Protein AF-A0A3C0WAQ4-F1 (afdb_monomer_lite)

pLDDT: mean 89.02, std 8.1, range [49.72, 96.06]

Radius of gyration: 20.16 Å; chains: 1; bounding box: 44×39×50 Å

Foldseek 3Di:
DVVVVCVVVVPPDVVVVVVVVVVVVVLVPPVVSVVVVVPDDPVVVVVVVCVVVVVVVVVVVVVCVVVVPDCVPVLSVVLVVQLCCQQVVFPWDDDPPDIDTHNRVSVVSSVVSNVPDPDDDDD

Sequence (123 aa):
ENTGVLAVTHLYSPTIVRFGALWMALLAFCPKFNALCGSIPQAVLGGVGILLYGMVTSTGIRTLVDNHVDFSQPRNLCIAAAILILGVGGAAITLGTITLSGMAFAAIAGIILHFVLPGREKI

Structure (mmCIF, N/CA/C/O backbone):
data_AF-A0A3C0WAQ4-F1
#
_entry.id   AF-A0A3C0WAQ4-F1
#
loop_
_atom_site.group_PDB
_atom_site.id
_atom_site.type_symbol
_atom_site.label_atom_id
_atom_site.label_alt_id
_atom_site.label_comp_id
_atom_site.label_asym_id
_atom_site.label_entity_id
_atom_site.label_seq_id
_atom_site.pdbx_PDB_ins_code
_atom_site.Cartn_x
_atom_site.Cartn_y
_atom_site.Cartn_z
_atom_site.occupancy
_atom_site.B_iso_or_equiv
_atom_site.auth_seq_id
_atom_site.auth_comp_id
_atom_site.auth_asym_id
_atom_site.auth_atom_id
_atom_site.pdbx_PDB_model_num
ATOM 1 N N . GLU A 1 1 ? -2.692 3.376 -9.340 1.00 62.94 1 GLU A N 1
ATOM 2 C CA . GLU A 1 1 ? -2.170 4.350 -10.321 1.00 62.94 1 GLU A CA 1
ATOM 3 C C . GLU A 1 1 ? -3.190 4.659 -11.418 1.00 62.94 1 GLU A C 1
ATOM 5 O O . GLU A 1 1 ? -3.657 5.786 -11.495 1.00 62.94 1 GLU A O 1
ATOM 10 N N . ASN A 1 2 ? -3.626 3.656 -12.185 1.00 73.44 2 ASN A N 1
ATOM 11 C CA . ASN A 1 2 ? -4.465 3.832 -13.380 1.00 73.44 2 ASN A CA 1
ATOM 12 C C . ASN A 1 2 ? -5.775 4.597 -13.113 1.00 73.44 2 ASN A C 1
ATOM 14 O O . ASN A 1 2 ? -6.136 5.473 -13.889 1.00 73.44 2 ASN A O 1
ATOM 18 N N . THR A 1 3 ? -6.449 4.350 -11.984 1.00 72.88 3 THR A N 1
ATOM 19 C CA . THR A 1 3 ? -7.682 5.062 -11.592 1.00 72.88 3 THR A CA 1
ATOM 20 C C . THR A 1 3 ? -7.504 6.584 -11.523 1.00 72.88 3 THR A C 1
ATOM 22 O O . THR A 1 3 ? -8.431 7.319 -11.850 1.00 72.88 3 THR A O 1
ATOM 25 N N . GLY A 1 4 ? -6.309 7.068 -11.159 1.00 68.81 4 GLY A N 1
ATOM 26 C CA . GLY A 1 4 ? -5.996 8.499 -11.134 1.00 68.81 4 GLY A CA 1
ATOM 27 C C . GLY A 1 4 ? -5.928 9.114 -12.533 1.00 68.81 4 GLY A C 1
ATOM 28 O O . GLY A 1 4 ? -6.441 10.207 -12.749 1.00 68.81 4 GLY A O 1
ATOM 29 N N . VAL A 1 5 ? -5.388 8.381 -13.513 1.00 79.38 5 VAL A N 1
ATOM 30 C CA . VAL A 1 5 ? -5.371 8.815 -14.921 1.00 79.38 5 VAL A CA 1
ATOM 31 C C . VAL A 1 5 ? -6.791 8.880 -15.481 1.00 79.38 5 VAL A C 1
ATOM 33 O O . VAL A 1 5 ? -7.134 9.841 -16.169 1.00 79.38 5 VAL A O 1
ATOM 36 N N . LEU A 1 6 ? -7.649 7.909 -15.143 1.00 84.12 6 LEU A N 1
ATOM 37 C CA . LEU A 1 6 ? -9.061 7.941 -15.538 1.00 84.12 6 LEU A CA 1
ATOM 38 C C . LEU A 1 6 ? -9.800 9.140 -14.921 1.00 8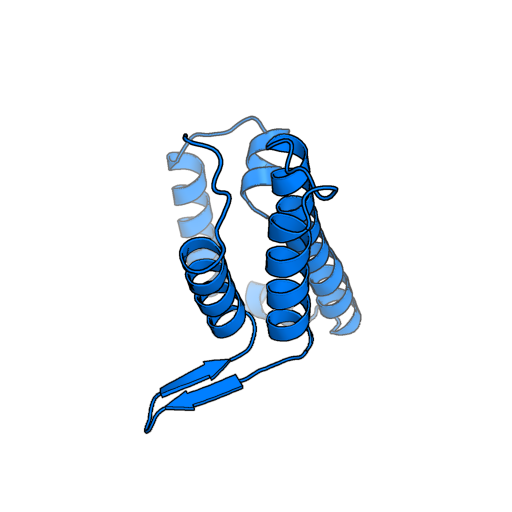4.12 6 LEU A C 1
ATOM 40 O O . LEU A 1 6 ? -10.635 9.743 -15.589 1.00 84.12 6 LEU A O 1
ATOM 44 N N . ALA A 1 7 ? -9.469 9.513 -13.680 1.00 75.12 7 ALA A N 1
ATOM 45 C CA . ALA A 1 7 ? -10.074 10.656 -12.997 1.00 75.12 7 ALA A CA 1
ATOM 46 C C . ALA A 1 7 ? -9.710 12.013 -13.628 1.00 75.12 7 ALA A C 1
ATOM 48 O O . ALA A 1 7 ? -10.537 12.915 -13.602 1.00 75.12 7 ALA A O 1
ATOM 49 N N . VAL A 1 8 ? -8.512 12.156 -14.210 1.00 82.56 8 VAL A N 1
ATOM 50 C CA . VAL A 1 8 ? -8.073 13.402 -14.874 1.00 82.56 8 VAL A CA 1
ATOM 51 C C . VAL A 1 8 ? -8.504 13.454 -16.341 1.00 82.56 8 VAL A C 1
ATOM 53 O O . VAL A 1 8 ? -8.896 14.503 -16.841 1.00 82.56 8 VAL A O 1
ATOM 56 N N . THR A 1 9 ? -8.428 12.327 -17.051 1.00 87.38 9 THR A N 1
ATOM 57 C CA . THR A 1 9 ? -8.750 12.272 -18.488 1.00 87.38 9 THR A CA 1
ATOM 58 C C . THR A 1 9 ? -10.249 12.155 -18.765 1.00 87.38 9 THR A C 1
ATOM 60 O O . THR A 1 9 ? -10.664 12.377 -19.897 1.00 87.38 9 THR A O 1
ATOM 63 N N . HIS A 1 10 ? -11.062 11.797 -17.762 1.00 84.44 10 HIS A N 1
ATOM 64 C CA . HIS A 1 10 ? -12.495 11.493 -17.888 1.00 84.44 10 HIS A CA 1
ATOM 65 C C . HIS A 1 10 ? -12.828 10.416 -18.942 1.00 84.44 10 HIS A C 1
ATOM 67 O O . HIS A 1 10 ? -13.963 10.297 -19.407 1.00 84.44 10 HIS A O 1
ATOM 73 N N . LEU A 1 11 ? -11.847 9.586 -19.308 1.00 85.81 11 LEU A N 1
ATOM 74 C CA . LEU A 1 11 ? -11.989 8.512 -20.285 1.00 85.81 11 LEU A CA 1
ATOM 75 C C . LEU A 1 11 ? -12.162 7.166 -19.573 1.00 85.81 11 LEU A C 1
ATOM 77 O O . LEU A 1 11 ? -11.207 6.422 -19.363 1.00 85.81 11 LEU A O 1
ATOM 81 N N . TYR A 1 12 ? -13.408 6.831 -19.230 1.00 86.44 12 TYR A N 1
ATOM 82 C CA . TYR A 1 12 ? -13.751 5.600 -18.498 1.00 86.44 12 TYR A CA 1
ATOM 83 C C . TYR A 1 12 ? -14.061 4.391 -19.395 1.00 86.44 12 TYR A C 1
ATOM 85 O O . TYR A 1 12 ? -14.511 3.353 -18.912 1.00 86.44 12 TYR A O 1
ATOM 93 N N . SER A 1 13 ? -13.841 4.501 -20.709 1.00 90.19 13 SER A N 1
ATOM 94 C CA . SER A 1 13 ? -14.157 3.416 -21.640 1.00 90.19 13 SER A CA 1
ATOM 95 C C . SER A 1 13 ? -13.178 2.240 -21.479 1.00 90.19 13 SER A C 1
ATOM 97 O O . SER A 1 13 ? -11.974 2.413 -21.703 1.00 90.19 13 SER A O 1
ATOM 99 N N . PRO A 1 14 ? -13.661 1.014 -21.181 1.00 89.06 14 PRO A N 1
ATOM 100 C CA . PRO A 1 14 ? -12.802 -0.166 -21.050 1.00 89.06 14 PRO A CA 1
ATOM 101 C C . PRO A 1 14 ? -12.103 -0.524 -22.367 1.00 89.06 14 PRO A C 1
ATOM 103 O O . PRO A 1 14 ? -11.048 -1.157 -22.364 1.00 89.06 14 PRO A O 1
ATOM 106 N N . THR A 1 15 ? -12.653 -0.092 -23.501 1.00 92.44 15 THR A N 1
ATOM 107 C CA . THR A 1 15 ? -12.052 -0.275 -24.824 1.00 92.44 15 THR A CA 1
ATOM 108 C C . THR A 1 15 ? -10.702 0.439 -24.935 1.00 92.44 15 THR A C 1
ATOM 110 O O . THR A 1 15 ? -9.765 -0.117 -25.500 1.00 92.44 15 THR A O 1
ATOM 113 N N . ILE A 1 16 ? -10.561 1.625 -24.334 1.00 89.38 16 ILE A N 1
ATOM 114 C CA . ILE A 1 16 ? -9.311 2.404 -24.348 1.00 89.38 16 ILE A CA 1
ATOM 115 C C . ILE A 1 16 ? -8.217 1.656 -23.580 1.00 89.38 16 ILE A C 1
ATOM 117 O O . ILE A 1 16 ? -7.094 1.523 -24.063 1.00 89.38 16 ILE A O 1
ATOM 121 N N . VAL A 1 17 ? -8.568 1.083 -22.426 1.00 89.81 17 VAL A N 1
ATOM 122 C CA . VAL A 1 17 ? -7.647 0.278 -21.612 1.00 89.81 17 VAL A CA 1
ATOM 123 C C . VAL A 1 17 ? -7.185 -0.969 -22.373 1.00 89.81 17 VAL A C 1
ATOM 125 O O . VAL A 1 17 ? -6.003 -1.304 -22.342 1.00 89.81 17 VAL A O 1
ATOM 128 N N . ARG A 1 18 ? -8.085 -1.630 -23.115 1.00 92.50 18 ARG A N 1
ATOM 129 C CA . ARG A 1 18 ? -7.743 -2.796 -23.951 1.00 92.50 18 ARG A CA 1
ATOM 130 C C . ARG A 1 18 ? -6.771 -2.439 -25.074 1.00 92.50 18 ARG A C 1
ATOM 132 O O . ARG A 1 18 ? -5.802 -3.165 -25.278 1.00 92.50 18 ARG A O 1
ATOM 139 N N . PHE A 1 19 ? -6.996 -1.325 -25.771 1.00 93.81 19 PHE A N 1
ATOM 140 C CA . PHE A 1 19 ? -6.061 -0.852 -26.794 1.00 93.81 19 PHE A CA 1
ATOM 141 C C . PHE A 1 19 ? -4.703 -0.476 -26.196 1.00 93.81 19 PHE A C 1
ATOM 143 O O . PHE A 1 19 ? -3.680 -0.823 -26.779 1.00 93.81 19 PHE A O 1
ATOM 150 N N . GLY A 1 20 ? -4.678 0.156 -25.019 1.00 91.62 20 GLY A N 1
ATOM 151 C CA . GLY A 1 20 ? -3.439 0.432 -24.289 1.00 91.62 20 GLY A CA 1
ATOM 152 C C . GLY A 1 20 ? -2.666 -0.843 -23.942 1.00 91.62 20 GLY A C 1
ATOM 153 O O . GLY A 1 20 ? -1.473 -0.933 -24.219 1.00 91.62 20 GLY A O 1
ATOM 154 N N . ALA A 1 21 ? -3.349 -1.865 -23.418 1.00 92.06 21 ALA A N 1
ATOM 155 C CA . ALA A 1 21 ? -2.741 -3.161 -23.116 1.00 92.06 21 ALA A CA 1
ATOM 156 C C . ALA A 1 21 ? -2.181 -3.852 -24.371 1.00 92.06 21 ALA A C 1
ATOM 158 O O . ALA A 1 21 ? -1.067 -4.372 -24.337 1.00 92.06 21 ALA A O 1
ATOM 159 N N . LEU A 1 22 ? -2.914 -3.817 -25.490 1.00 95.81 22 LEU A N 1
ATOM 160 C CA . LEU A 1 22 ? -2.445 -4.359 -26.767 1.00 95.81 22 LEU A CA 1
ATOM 161 C C . LEU A 1 22 ? -1.198 -3.615 -27.273 1.00 95.81 22 LEU A C 1
ATOM 163 O O . LEU A 1 22 ? -0.229 -4.249 -27.682 1.00 95.81 22 LEU A O 1
ATOM 167 N N . TRP A 1 23 ? -1.182 -2.284 -27.182 1.00 94.50 23 TRP A N 1
ATOM 168 C CA . TRP A 1 23 ? -0.011 -1.473 -27.522 1.00 94.50 23 TRP A CA 1
ATOM 169 C C . TRP A 1 23 ? 1.203 -1.788 -26.645 1.00 94.50 23 TRP A C 1
ATOM 171 O O . TRP A 1 23 ? 2.302 -1.955 -27.172 1.00 94.50 23 TRP A O 1
ATOM 181 N N . MET A 1 24 ? 1.019 -1.919 -25.328 1.00 92.75 24 MET A N 1
ATOM 182 C CA . MET A 1 24 ? 2.104 -2.307 -24.421 1.00 92.75 24 MET A CA 1
ATOM 183 C C . MET A 1 24 ? 2.632 -3.707 -24.740 1.00 92.75 24 MET A C 1
ATOM 185 O O . MET A 1 24 ? 3.845 -3.904 -24.751 1.00 92.75 24 MET A O 1
ATOM 189 N N . ALA A 1 25 ? 1.748 -4.659 -25.055 1.00 94.38 25 ALA A N 1
ATOM 190 C CA . ALA A 1 25 ? 2.146 -6.004 -25.452 1.00 94.38 25 ALA A CA 1
ATOM 191 C C . ALA A 1 25 ? 3.006 -5.986 -26.725 1.00 94.38 25 ALA A C 1
ATOM 193 O O . ALA A 1 25 ? 4.045 -6.633 -26.761 1.00 94.38 25 ALA A O 1
ATOM 194 N N . LEU A 1 26 ? 2.631 -5.199 -27.740 1.00 95.06 26 LEU A N 1
ATOM 195 C CA . LEU A 1 26 ? 3.424 -5.050 -28.965 1.00 95.06 26 LEU A CA 1
ATOM 196 C C . LEU A 1 26 ? 4.787 -4.388 -28.703 1.00 95.06 26 LEU A C 1
ATOM 198 O O . LEU A 1 26 ? 5.807 -4.857 -29.208 1.00 95.06 26 LEU A O 1
ATOM 202 N N . LEU A 1 27 ? 4.824 -3.325 -27.893 1.00 93.25 27 LEU A N 1
ATOM 203 C CA . LEU A 1 27 ? 6.064 -2.623 -27.540 1.00 93.25 27 LEU A CA 1
ATOM 204 C C . LEU A 1 27 ? 7.022 -3.487 -26.712 1.00 93.25 27 LEU A C 1
ATOM 206 O O . LEU A 1 27 ? 8.235 -3.344 -26.864 1.00 93.25 27 LEU A O 1
ATOM 210 N N . ALA A 1 28 ? 6.508 -4.413 -25.898 1.00 92.19 28 ALA A N 1
ATOM 211 C CA . ALA A 1 28 ? 7.326 -5.339 -25.117 1.00 92.19 28 ALA A CA 1
ATOM 212 C C . ALA A 1 28 ? 8.205 -6.252 -25.994 1.00 92.19 28 ALA A C 1
ATOM 214 O O . ALA A 1 28 ? 9.293 -6.639 -25.571 1.00 92.19 28 ALA A O 1
ATOM 215 N N . PHE A 1 29 ? 7.786 -6.551 -27.231 1.00 93.81 29 PHE A N 1
ATOM 216 C CA . PHE A 1 29 ? 8.585 -7.328 -28.188 1.00 93.81 29 PHE A CA 1
ATOM 217 C C . PHE A 1 29 ? 9.603 -6.485 -28.969 1.00 93.81 29 PHE A C 1
ATOM 219 O O . PHE A 1 29 ? 10.424 -7.046 -29.692 1.00 93.81 29 PHE A O 1
ATOM 226 N N . CYS A 1 30 ? 9.576 -5.152 -28.852 1.00 95.56 30 CYS A N 1
ATOM 227 C CA . CYS A 1 30 ? 10.489 -4.267 -29.570 1.00 95.56 30 CYS A CA 1
ATOM 228 C C . CYS A 1 30 ? 11.830 -4.124 -28.819 1.00 95.56 30 CYS A C 1
ATOM 230 O O . CYS A 1 30 ? 11.884 -3.466 -27.774 1.00 95.56 30 CYS A O 1
ATOM 232 N N . PRO A 1 31 ? 12.959 -4.633 -29.358 1.00 91.50 31 PRO A N 1
ATOM 233 C CA . PRO A 1 31 ? 14.240 -4.613 -28.646 1.00 91.50 31 PRO A CA 1
ATOM 234 C C . PRO A 1 31 ? 14.782 -3.197 -28.418 1.00 91.50 31 PRO A C 1
ATOM 236 O O . PRO A 1 31 ? 15.402 -2.926 -27.392 1.00 91.50 31 PRO A O 1
ATOM 239 N N . LYS A 1 32 ? 14.519 -2.271 -29.352 1.00 93.12 32 LYS A N 1
ATOM 240 C CA . LYS A 1 32 ? 14.925 -0.860 -29.230 1.00 93.12 32 LYS A CA 1
ATOM 241 C C . LYS A 1 32 ? 14.215 -0.165 -28.070 1.00 93.12 32 LYS A C 1
ATOM 243 O O . LYS A 1 32 ? 14.836 0.614 -27.356 1.00 93.12 32 LYS A O 1
ATOM 248 N N . PHE A 1 33 ? 12.930 -0.462 -27.878 1.00 92.50 33 PHE A N 1
ATOM 249 C CA . PHE A 1 33 ? 12.157 0.079 -26.765 1.00 92.50 33 PHE A CA 1
ATOM 250 C C . PHE A 1 33 ? 12.660 -0.478 -25.429 1.00 92.50 33 PHE A C 1
ATOM 252 O O . PHE A 1 33 ? 12.896 0.285 -24.499 1.00 92.50 33 PHE A O 1
ATOM 259 N N . ASN A 1 34 ? 12.941 -1.783 -25.364 1.00 90.56 34 ASN A N 1
ATOM 260 C CA . ASN A 1 34 ? 13.505 -2.393 -24.161 1.00 90.56 34 ASN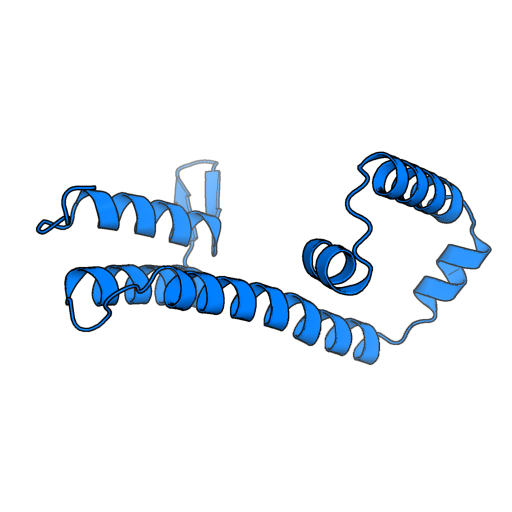 A CA 1
ATOM 261 C C . ASN A 1 34 ? 14.884 -1.803 -23.796 1.00 90.56 34 ASN A C 1
ATOM 263 O O . ASN A 1 34 ? 15.149 -1.517 -22.632 1.00 90.56 34 ASN A O 1
ATOM 267 N N . ALA A 1 35 ? 15.742 -1.543 -24.791 1.00 93.31 35 ALA A N 1
ATOM 268 C CA . ALA A 1 35 ? 17.032 -0.881 -24.577 1.00 93.31 35 ALA A CA 1
ATOM 269 C C . ALA A 1 35 ? 16.876 0.552 -24.037 1.00 93.31 35 ALA A C 1
ATOM 271 O O . ALA A 1 35 ? 17.630 0.964 -23.157 1.00 93.31 35 ALA A O 1
ATOM 272 N N . LEU A 1 36 ? 15.872 1.295 -24.516 1.00 93.62 36 LEU A N 1
ATOM 273 C CA . LEU A 1 36 ? 15.537 2.617 -23.987 1.00 93.62 36 LEU A CA 1
ATOM 274 C C . LEU A 1 36 ? 15.091 2.527 -22.519 1.00 93.62 36 LEU A C 1
ATOM 276 O O . LEU A 1 36 ? 15.607 3.258 -21.680 1.00 93.62 36 LEU A O 1
ATOM 280 N N . CYS A 1 37 ? 14.188 1.604 -22.181 1.00 90.00 37 CYS A N 1
ATOM 281 C CA . CYS A 1 37 ? 13.765 1.382 -20.796 1.00 90.00 37 CYS A CA 1
ATOM 282 C C . CYS A 1 37 ? 14.938 0.964 -19.894 1.00 90.00 37 CYS A C 1
ATOM 284 O O . CYS A 1 37 ? 15.052 1.449 -18.771 1.00 90.00 37 CYS A O 1
ATOM 286 N N . GLY A 1 38 ? 15.845 0.125 -20.397 1.00 91.62 38 GLY A N 1
ATOM 287 C CA . GLY A 1 38 ? 17.064 -0.279 -19.692 1.00 91.62 38 GLY A CA 1
ATOM 288 C C . GLY A 1 38 ? 18.086 0.847 -19.508 1.00 91.62 38 GLY A C 1
ATOM 289 O O . GLY A 1 38 ? 18.925 0.762 -18.617 1.00 91.62 38 GLY A O 1
ATOM 290 N N . S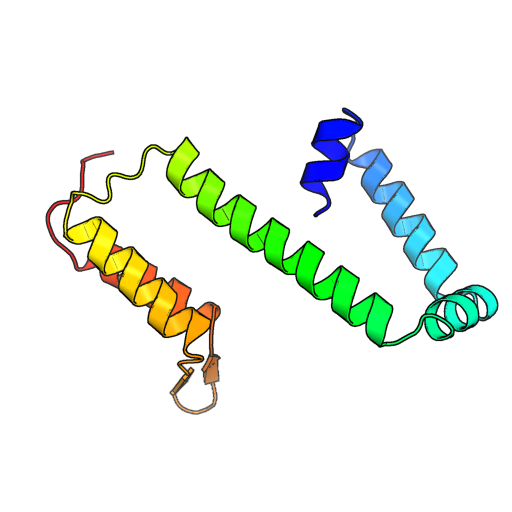ER A 1 39 ? 18.009 1.916 -20.308 1.00 95.00 39 SER A N 1
ATOM 291 C CA . SER A 1 39 ? 18.872 3.095 -20.160 1.00 95.00 39 SER A CA 1
ATOM 292 C C . SER A 1 39 ? 18.468 4.011 -18.996 1.00 95.00 39 SER A C 1
ATOM 294 O O . SER A 1 39 ? 19.219 4.920 -18.641 1.00 95.00 39 SER A O 1
ATOM 296 N N . ILE A 1 40 ? 17.299 3.780 -18.381 1.00 94.94 40 ILE A N 1
ATOM 297 C CA . ILE A 1 40 ? 16.797 4.595 -17.271 1.00 94.94 40 ILE A CA 1
ATOM 298 C C . ILE A 1 40 ? 17.653 4.340 -16.014 1.00 94.94 40 ILE A C 1
ATOM 300 O O . ILE A 1 40 ? 17.766 3.195 -15.566 1.00 94.94 40 ILE A O 1
ATOM 304 N N . PRO A 1 41 ? 18.225 5.387 -15.386 1.00 95.81 41 PRO A N 1
ATOM 305 C CA . PRO A 1 41 ? 19.021 5.230 -14.174 1.00 95.81 41 PRO A CA 1
ATOM 306 C C . PRO A 1 41 ? 18.214 4.638 -13.013 1.00 95.81 41 PRO A C 1
ATOM 308 O O . PRO A 1 41 ? 17.080 5.047 -12.753 1.00 95.81 41 PRO A O 1
ATOM 311 N N . GLN A 1 42 ? 18.841 3.754 -12.232 1.00 93.94 42 GLN A N 1
ATOM 312 C CA . GLN A 1 42 ? 18.203 3.122 -11.067 1.00 93.94 42 GLN A CA 1
ATOM 313 C C . GLN A 1 42 ? 17.710 4.139 -10.027 1.00 93.94 42 GLN A C 1
ATOM 315 O O . GLN A 1 42 ? 16.665 3.936 -9.417 1.00 93.94 42 GLN A O 1
ATOM 320 N N . ALA A 1 43 ? 18.407 5.271 -9.874 1.00 94.88 43 ALA A N 1
ATOM 321 C CA . ALA A 1 43 ? 17.977 6.353 -8.988 1.00 94.88 43 ALA A CA 1
ATOM 322 C C . ALA A 1 43 ? 16.610 6.944 -9.391 1.00 94.88 43 ALA A C 1
ATOM 324 O O . ALA A 1 43 ? 15.795 7.260 -8.526 1.00 94.88 43 ALA A O 1
ATOM 325 N N . VAL A 1 44 ? 16.328 7.044 -10.696 1.00 96.06 44 VAL A N 1
ATOM 326 C CA . VAL A 1 44 ? 15.043 7.546 -11.211 1.00 96.06 44 VAL A CA 1
ATOM 327 C C . VAL A 1 44 ? 13.945 6.509 -10.997 1.00 96.06 44 VAL A C 1
ATOM 329 O O . VAL A 1 44 ? 12.872 6.857 -10.511 1.00 96.06 44 VAL A O 1
ATOM 332 N N . LEU A 1 45 ? 14.222 5.233 -11.289 1.00 93.62 45 LEU A N 1
ATOM 333 C CA . LEU A 1 45 ? 13.273 4.139 -11.046 1.00 93.62 45 LEU A CA 1
ATOM 334 C C . LEU A 1 45 ? 12.907 4.029 -9.560 1.00 93.62 45 LEU A C 1
ATOM 336 O O . LEU A 1 45 ? 11.733 3.871 -9.231 1.00 93.62 45 LEU A O 1
ATOM 340 N N . GLY A 1 46 ? 13.886 4.189 -8.665 1.00 94.06 46 GLY A N 1
ATOM 341 C CA . GLY A 1 46 ? 13.654 4.253 -7.224 1.00 94.06 46 GLY A CA 1
ATOM 342 C C . GLY A 1 46 ? 12.777 5.442 -6.823 1.00 94.06 46 GLY A C 1
ATOM 343 O O . GLY A 1 46 ? 11.805 5.263 -6.092 1.00 94.06 46 GLY A O 1
ATOM 344 N N . GLY A 1 47 ? 13.064 6.639 -7.348 1.00 94.94 47 GLY A N 1
ATOM 345 C CA . GLY A 1 47 ? 12.267 7.842 -7.086 1.00 94.94 47 GLY A CA 1
ATOM 346 C C . GLY A 1 47 ? 10.812 7.712 -7.546 1.00 94.94 47 GLY A C 1
ATOM 347 O O . GLY A 1 47 ? 9.891 7.988 -6.777 1.00 94.94 47 GLY A O 1
ATOM 348 N N . VAL A 1 48 ? 10.591 7.222 -8.771 1.00 93.81 48 VAL A N 1
ATOM 349 C CA . VAL A 1 48 ? 9.242 6.944 -9.293 1.00 93.81 48 VAL A CA 1
ATOM 350 C C . VAL A 1 48 ? 8.550 5.868 -8.454 1.00 93.81 48 VAL A C 1
ATOM 352 O O . VAL A 1 48 ? 7.384 6.033 -8.104 1.00 93.81 48 VAL A O 1
ATOM 355 N N . GLY A 1 49 ? 9.264 4.812 -8.054 1.00 93.38 49 GLY A N 1
ATOM 356 C CA . GLY A 1 49 ? 8.733 3.769 -7.178 1.00 93.38 49 GLY A CA 1
ATOM 357 C C . GLY A 1 49 ? 8.215 4.319 -5.847 1.00 93.38 49 GLY A C 1
ATOM 358 O O . GLY A 1 49 ? 7.081 4.035 -5.468 1.00 93.38 49 GLY A O 1
ATOM 359 N N . ILE A 1 50 ? 9.000 5.162 -5.168 1.00 94.56 50 ILE A N 1
ATOM 360 C CA . ILE A 1 50 ? 8.594 5.801 -3.905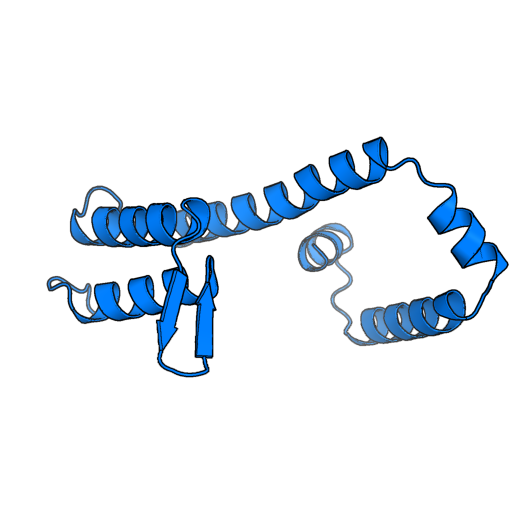 1.00 94.56 50 ILE A CA 1
ATOM 361 C C . ILE A 1 50 ? 7.318 6.629 -4.098 1.00 94.56 50 ILE A C 1
ATOM 363 O O . ILE A 1 50 ? 6.393 6.522 -3.292 1.00 94.56 50 ILE A O 1
ATOM 367 N N . LEU A 1 51 ? 7.234 7.417 -5.174 1.00 93.31 51 LEU A N 1
ATOM 368 C CA . LEU A 1 51 ? 6.051 8.231 -5.467 1.00 93.31 51 LEU A CA 1
ATOM 369 C C . LEU A 1 51 ? 4.811 7.371 -5.738 1.00 93.31 51 LEU A C 1
ATOM 371 O O . LEU A 1 51 ? 3.747 7.639 -5.181 1.00 93.31 51 LEU A O 1
ATOM 375 N N . LEU A 1 52 ? 4.938 6.324 -6.556 1.00 91.50 52 LEU A N 1
ATOM 376 C CA . LEU A 1 52 ? 3.819 5.450 -6.910 1.00 91.50 52 LEU A CA 1
ATOM 377 C C . LEU A 1 52 ? 3.301 4.665 -5.698 1.00 91.50 52 LEU A C 1
ATOM 379 O O . LEU A 1 52 ? 2.097 4.678 -5.432 1.00 91.50 52 LEU A O 1
ATOM 383 N N . TYR A 1 53 ? 4.188 4.039 -4.918 1.00 89.69 53 TYR A N 1
ATOM 384 C CA . TYR A 1 53 ? 3.796 3.334 -3.691 1.00 89.69 53 TYR A CA 1
ATOM 385 C C . TYR A 1 53 ? 3.272 4.293 -2.610 1.00 89.69 53 TYR A C 1
AT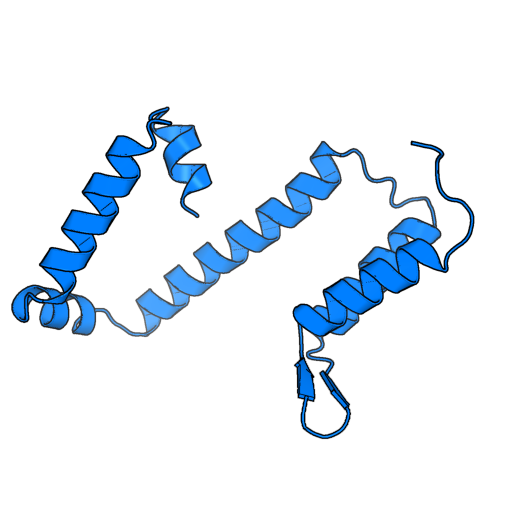OM 387 O O . TYR A 1 53 ? 2.319 3.962 -1.894 1.00 89.69 53 TYR A O 1
ATOM 395 N N . GLY A 1 54 ? 3.829 5.506 -2.533 1.00 92.06 54 GLY A N 1
ATOM 396 C CA . GLY A 1 54 ? 3.338 6.580 -1.673 1.00 92.06 54 GLY A CA 1
ATOM 397 C C . GLY A 1 54 ? 1.901 6.967 -2.015 1.00 92.06 54 GLY A C 1
ATOM 398 O O . GLY A 1 54 ? 1.040 6.951 -1.139 1.00 92.06 54 GLY A O 1
ATOM 399 N N . MET A 1 55 ? 1.598 7.204 -3.295 1.00 90.50 55 MET A N 1
ATOM 400 C CA . MET A 1 55 ? 0.238 7.533 -3.741 1.00 90.50 55 MET A CA 1
ATOM 401 C C . MET A 1 55 ? -0.774 6.412 -3.473 1.00 90.50 55 MET A C 1
ATOM 403 O O . MET A 1 55 ? -1.920 6.696 -3.114 1.00 90.50 55 MET A O 1
ATOM 407 N N . VAL A 1 56 ? -0.377 5.142 -3.613 1.00 89.50 56 VAL A N 1
ATOM 408 C CA . VAL A 1 56 ? -1.239 4.000 -3.255 1.00 89.50 56 VAL A CA 1
ATOM 409 C C . VAL A 1 56 ? -1.568 4.028 -1.761 1.00 89.50 56 VAL A C 1
ATOM 411 O O . VAL A 1 56 ? -2.741 3.960 -1.394 1.00 89.50 56 VAL A O 1
ATOM 414 N N . THR A 1 57 ? -0.559 4.218 -0.908 1.00 91.31 57 THR A N 1
ATOM 415 C CA . THR A 1 57 ? -0.743 4.344 0.547 1.00 91.31 57 THR A CA 1
ATOM 416 C C . THR A 1 57 ? -1.645 5.530 0.901 1.00 91.31 57 THR A C 1
ATOM 418 O O . THR A 1 57 ? -2.605 5.376 1.657 1.00 91.31 57 THR A O 1
ATOM 421 N N . SER A 1 58 ? -1.408 6.701 0.302 1.00 92.81 58 SER A N 1
ATOM 422 C CA . SER A 1 58 ? -2.235 7.896 0.505 1.00 92.81 58 SER A CA 1
ATOM 423 C C . SER A 1 58 ? -3.686 7.688 0.072 1.00 92.81 58 SER A C 1
ATOM 425 O O . SER A 1 58 ? -4.591 8.193 0.728 1.00 92.81 58 SER A O 1
ATOM 427 N N . THR A 1 59 ? -3.933 6.915 -0.989 1.00 90.56 59 THR A N 1
ATOM 428 C CA . THR A 1 59 ? -5.297 6.560 -1.422 1.00 90.56 59 THR A CA 1
ATOM 429 C C . THR A 1 59 ? -5.996 5.663 -0.394 1.00 90.56 59 THR A C 1
ATOM 431 O O . THR A 1 59 ? -7.187 5.837 -0.134 1.00 90.56 59 THR A O 1
ATOM 434 N N . GLY A 1 60 ? -5.260 4.748 0.246 1.00 90.94 60 GLY A N 1
ATOM 435 C CA . GLY A 1 60 ? -5.770 3.957 1.369 1.00 90.94 60 GLY A CA 1
ATOM 436 C C . GLY A 1 60 ? -6.173 4.832 2.559 1.00 90.94 60 GLY A C 1
ATOM 437 O O . GLY A 1 60 ? -7.286 4.705 3.063 1.00 90.94 60 GLY A O 1
ATOM 438 N N . ILE A 1 61 ? -5.317 5.784 2.951 1.00 94.00 61 ILE A N 1
ATOM 439 C CA . ILE A 1 61 ? -5.627 6.754 4.018 1.00 94.00 61 ILE A CA 1
ATOM 440 C C . ILE A 1 61 ? -6.847 7.598 3.646 1.00 94.00 61 ILE A C 1
ATOM 442 O O . ILE A 1 61 ? -7.766 7.738 4.448 1.00 94.00 61 ILE A O 1
ATOM 446 N N . ARG A 1 62 ? -6.893 8.114 2.413 1.00 92.56 62 ARG A N 1
ATOM 447 C CA . ARG A 1 62 ? -8.041 8.867 1.904 1.00 92.56 62 ARG A CA 1
ATOM 448 C C . ARG A 1 62 ? -9.332 8.061 2.010 1.00 92.56 62 ARG A C 1
ATOM 450 O O . ARG A 1 62 ? -10.338 8.610 2.422 1.00 92.56 62 ARG A O 1
ATOM 457 N N . THR A 1 63 ? -9.295 6.764 1.713 1.00 93.12 63 THR A N 1
ATOM 458 C CA . THR A 1 63 ? -10.472 5.894 1.837 1.00 93.12 63 THR A CA 1
ATOM 459 C C . THR A 1 63 ? -10.985 5.840 3.279 1.00 93.12 63 THR A C 1
ATOM 461 O O . THR A 1 63 ? -12.191 5.862 3.491 1.00 93.12 63 THR A O 1
ATOM 464 N N . LEU A 1 64 ? -10.104 5.815 4.284 1.00 93.81 64 LEU A N 1
ATOM 465 C CA . LEU A 1 64 ? -10.512 5.846 5.697 1.00 93.81 64 LEU A CA 1
ATOM 466 C C . LEU A 1 64 ? -11.185 7.175 6.069 1.00 93.81 64 LEU A C 1
ATOM 468 O O . LEU A 1 64 ? -12.162 7.184 6.816 1.00 93.81 64 LEU A O 1
ATOM 472 N N . VAL A 1 65 ? -10.680 8.285 5.526 1.00 94.56 65 VAL A N 1
ATOM 473 C CA . VAL A 1 65 ? -11.243 9.626 5.738 1.00 94.56 65 VAL A CA 1
ATOM 474 C C . VAL A 1 65 ? -12.587 9.784 5.025 1.00 94.56 65 VAL A C 1
ATOM 476 O O . VAL A 1 65 ? -13.549 10.221 5.648 1.00 94.56 65 VAL A O 1
ATOM 479 N N . ASP A 1 66 ? -12.673 9.377 3.756 1.00 93.50 66 ASP A N 1
ATOM 480 C CA . ASP A 1 66 ? -13.887 9.458 2.932 1.00 93.50 66 ASP A CA 1
ATOM 481 C C . ASP A 1 66 ? -15.019 8.575 3.500 1.00 93.50 66 ASP A C 1
ATOM 483 O O . ASP A 1 66 ? -16.192 8.893 3.336 1.00 93.50 66 ASP A O 1
ATOM 487 N N . ASN A 1 67 ? -14.680 7.489 4.210 1.00 93.94 67 ASN A N 1
ATOM 488 C CA . ASN A 1 67 ? -15.642 6.644 4.932 1.00 93.94 67 ASN A CA 1
ATOM 489 C C . ASN A 1 67 ? -15.890 7.090 6.387 1.00 93.94 67 ASN A C 1
ATOM 491 O O . ASN A 1 67 ? -16.530 6.358 7.136 1.00 93.94 67 ASN A O 1
ATOM 495 N N . HIS A 1 68 ? -15.384 8.255 6.803 1.00 93.06 68 HIS A N 1
ATOM 496 C CA . HIS A 1 68 ? -15.571 8.812 8.148 1.00 93.06 68 HIS A CA 1
ATOM 497 C C . HIS A 1 68 ? -15.225 7.839 9.291 1.00 93.06 68 HIS A C 1
ATOM 499 O O . HIS A 1 68 ? -15.934 7.765 10.293 1.00 93.06 68 HIS A O 1
ATOM 505 N N . VAL A 1 69 ? -14.125 7.085 9.161 1.00 92.00 69 VAL A N 1
ATOM 506 C CA . VAL A 1 69 ? -13.699 6.141 10.205 1.00 92.00 69 VAL A CA 1
ATOM 507 C C . VAL A 1 69 ? -13.351 6.892 11.493 1.00 92.00 69 VAL A C 1
ATOM 509 O O . VAL A 1 69 ? -12.392 7.663 11.540 1.00 92.00 69 VAL A O 1
ATOM 512 N N . ASP A 1 70 ? -14.109 6.626 12.557 1.00 92.88 70 ASP A N 1
ATOM 513 C CA . ASP A 1 70 ? -13.888 7.221 13.873 1.00 92.88 70 ASP A CA 1
ATOM 514 C C . ASP A 1 70 ? -12.732 6.522 14.612 1.00 92.88 70 ASP A C 1
ATOM 516 O O . ASP A 1 70 ? -12.856 5.381 15.072 1.00 92.88 70 ASP A O 1
ATOM 520 N N . PHE A 1 71 ? -11.599 7.220 14.730 1.00 92.25 71 PHE A N 1
ATOM 521 C CA . PHE A 1 71 ? -10.412 6.775 15.469 1.00 92.25 71 PHE A CA 1
ATOM 522 C C . PHE A 1 71 ? -10.443 7.115 16.966 1.00 92.25 71 PHE A C 1
ATOM 524 O O . PHE A 1 71 ? -9.562 6.666 17.700 1.00 92.25 71 PHE A O 1
ATOM 531 N N . SER A 1 72 ? -11.439 7.867 17.448 1.00 91.94 72 SER A N 1
ATOM 532 C CA . SER A 1 72 ? -11.686 8.026 18.885 1.00 91.94 72 SER A CA 1
ATOM 533 C C . SER A 1 72 ? -12.240 6.741 19.502 1.00 91.94 72 SER A C 1
ATOM 535 O O . SER A 1 72 ? -12.058 6.502 20.697 1.00 91.94 72 SER A O 1
ATOM 537 N N . GLN A 1 73 ? -12.850 5.868 18.694 1.00 91.19 73 GLN A N 1
ATOM 538 C CA . GLN A 1 73 ? -13.232 4.532 19.136 1.00 91.19 73 GLN A CA 1
ATOM 539 C C . GLN A 1 73 ? -11.983 3.645 19.302 1.00 91.19 73 GLN A C 1
ATOM 541 O O . GLN A 1 73 ? -11.295 3.351 18.315 1.00 91.19 73 GLN A O 1
ATOM 546 N N . PRO A 1 74 ? -11.709 3.117 20.514 1.00 90.69 74 PRO A N 1
ATOM 547 C CA . PRO A 1 74 ? -10.510 2.315 20.777 1.00 90.69 74 PRO A CA 1
ATOM 548 C C . PRO A 1 74 ? -10.457 1.046 19.917 1.00 90.69 74 PRO A C 1
ATOM 550 O O . PRO A 1 74 ? -9.376 0.565 19.583 1.00 90.69 74 PRO A O 1
ATOM 553 N N . ARG A 1 75 ? -11.622 0.532 19.501 1.00 91.25 75 ARG A N 1
ATOM 554 C CA . ARG A 1 75 ? -11.750 -0.599 18.577 1.00 91.25 75 ARG A CA 1
ATOM 555 C C . ARG A 1 75 ? -11.084 -0.318 17.228 1.00 91.25 75 ARG A C 1
ATOM 557 O O . ARG A 1 75 ? -10.237 -1.096 16.797 1.00 91.25 75 ARG A O 1
ATOM 564 N N . ASN A 1 76 ? -11.464 0.773 16.566 1.00 92.94 76 ASN A N 1
ATOM 565 C CA . ASN A 1 76 ? -10.967 1.107 15.229 1.00 92.94 76 ASN A CA 1
ATOM 566 C C . ASN A 1 76 ? -9.480 1.471 15.278 1.00 92.94 76 ASN A C 1
ATOM 568 O O . ASN A 1 76 ? -8.707 1.024 14.429 1.00 92.94 76 ASN A O 1
ATOM 572 N N . LEU A 1 77 ? -9.071 2.192 16.327 1.00 93.50 77 LEU A N 1
ATOM 573 C CA . LEU A 1 77 ? -7.670 2.517 16.580 1.00 93.50 77 LEU A CA 1
ATOM 574 C C . LEU A 1 77 ? -6.814 1.255 16.768 1.00 93.50 77 LEU A C 1
ATOM 576 O O . LEU A 1 77 ? -5.748 1.143 16.167 1.00 93.50 77 LEU A O 1
ATOM 580 N N . CYS A 1 78 ? -7.292 0.279 17.547 1.00 93.38 78 CYS A N 1
ATOM 581 C CA . CYS A 1 78 ? -6.593 -0.987 17.771 1.00 93.38 78 CYS A CA 1
ATOM 582 C C . CYS A 1 78 ? -6.448 -1.800 16.475 1.00 93.38 78 CYS A C 1
ATOM 584 O O . CYS A 1 78 ? -5.356 -2.286 16.178 1.00 93.38 78 CYS A O 1
ATOM 586 N N . ILE A 1 79 ? -7.515 -1.896 15.671 1.00 94.06 79 ILE A N 1
ATOM 587 C CA . ILE A 1 79 ? -7.481 -2.601 14.380 1.00 94.06 79 ILE A CA 1
ATOM 588 C C . ILE A 1 79 ? -6.462 -1.957 13.438 1.00 94.06 79 ILE A C 1
ATOM 590 O O . ILE A 1 79 ? -5.613 -2.653 12.880 1.00 94.06 79 ILE A O 1
ATOM 594 N N . ALA A 1 80 ? -6.506 -0.633 13.288 1.00 94.56 80 ALA A N 1
ATOM 595 C CA . ALA A 1 80 ? -5.581 0.085 12.422 1.00 94.56 80 ALA A CA 1
ATOM 596 C C . ALA A 1 80 ? -4.125 -0.041 12.894 1.00 94.56 80 ALA A C 1
ATOM 598 O O . ALA A 1 80 ? -3.241 -0.310 12.081 1.00 94.56 80 ALA A O 1
ATOM 599 N N . ALA A 1 81 ? -3.874 0.084 14.201 1.00 93.31 81 ALA A N 1
ATOM 600 C CA . ALA A 1 81 ? -2.541 -0.071 14.776 1.00 93.31 81 ALA A CA 1
ATOM 601 C C . ALA A 1 81 ? -1.975 -1.481 14.544 1.00 93.31 81 ALA A C 1
ATOM 603 O O . ALA A 1 81 ? -0.818 -1.621 14.148 1.00 93.31 81 ALA A O 1
ATOM 604 N N . ALA A 1 82 ? -2.793 -2.522 14.723 1.00 93.19 82 ALA A N 1
ATOM 605 C CA . ALA A 1 82 ? -2.385 -3.899 14.464 1.00 93.19 82 ALA A CA 1
ATOM 606 C C . ALA A 1 82 ? -2.036 -4.117 12.984 1.00 93.19 82 ALA A C 1
ATOM 608 O O . ALA A 1 82 ? -0.975 -4.657 12.683 1.00 93.19 82 ALA A O 1
ATOM 609 N N . ILE A 1 83 ? -2.876 -3.651 12.052 1.00 94.06 83 ILE A N 1
ATOM 610 C CA . ILE A 1 83 ? -2.608 -3.768 10.609 1.00 94.06 83 ILE A CA 1
ATOM 611 C C . ILE A 1 83 ? -1.317 -3.027 10.233 1.00 94.06 83 ILE A C 1
ATOM 613 O O . ILE A 1 83 ? -0.501 -3.566 9.486 1.00 94.06 83 ILE A O 1
ATOM 617 N N . LEU A 1 84 ? -1.102 -1.822 10.769 1.00 93.38 84 LEU A N 1
ATOM 618 C CA . LEU A 1 84 ? 0.101 -1.031 10.505 1.00 93.38 84 LEU A CA 1
ATOM 619 C C . LEU A 1 84 ? 1.367 -1.731 11.007 1.00 93.38 84 LEU A C 1
ATOM 621 O O . LEU A 1 84 ? 2.317 -1.875 10.242 1.00 93.38 84 LEU A O 1
ATOM 625 N N . ILE A 1 85 ? 1.381 -2.204 12.255 1.00 92.25 85 ILE A N 1
ATOM 626 C CA . ILE A 1 85 ? 2.557 -2.870 12.834 1.00 92.25 85 ILE A CA 1
ATOM 627 C C . ILE A 1 85 ? 2.838 -4.193 12.122 1.00 92.25 85 ILE A C 1
ATOM 629 O O . ILE A 1 85 ? 3.984 -4.463 11.775 1.00 92.25 85 ILE A O 1
ATOM 633 N N . LEU A 1 86 ? 1.815 -5.010 11.862 1.00 91.88 86 LEU A N 1
ATOM 634 C CA . LEU A 1 86 ? 2.001 -6.297 11.191 1.00 91.88 86 LEU A CA 1
ATOM 635 C C . LEU A 1 86 ? 2.427 -6.125 9.726 1.00 91.88 86 LEU A C 1
ATOM 637 O O . LEU A 1 86 ? 3.273 -6.873 9.240 1.00 91.88 86 LEU A O 1
ATOM 641 N N . GLY A 1 87 ? 1.868 -5.131 9.030 1.00 90.31 87 GLY A N 1
ATOM 642 C CA . GLY A 1 87 ? 2.149 -4.873 7.620 1.00 90.31 87 GLY A CA 1
ATOM 643 C C . GLY A 1 87 ? 3.508 -4.217 7.399 1.00 90.31 87 GLY A C 1
ATOM 644 O O . GLY A 1 87 ? 4.321 -4.736 6.637 1.00 90.31 87 GLY A O 1
ATOM 645 N N . VAL A 1 88 ? 3.765 -3.093 8.075 1.00 89.06 88 VAL A N 1
ATOM 646 C CA . VAL A 1 88 ? 5.007 -2.313 7.929 1.00 89.06 88 VAL A CA 1
ATOM 647 C C . VAL A 1 88 ? 6.168 -2.975 8.665 1.00 89.06 88 VAL A C 1
ATOM 649 O O . VAL A 1 88 ? 7.292 -2.963 8.173 1.00 89.06 88 VAL A O 1
ATOM 652 N N . GLY A 1 89 ? 5.906 -3.603 9.813 1.00 84.94 89 GLY A N 1
ATOM 653 C CA . GLY A 1 89 ? 6.917 -4.310 10.603 1.00 84.94 89 GLY A CA 1
ATOM 654 C C . GLY A 1 89 ? 7.403 -5.619 9.979 1.00 84.94 89 GLY A C 1
ATOM 655 O O . GLY A 1 89 ? 8.264 -6.274 10.558 1.00 84.94 89 GLY A O 1
ATOM 656 N N . GLY A 1 90 ? 6.871 -6.017 8.818 1.00 84.06 90 GLY A N 1
ATOM 657 C CA . GLY A 1 90 ? 7.328 -7.202 8.095 1.00 84.06 90 GLY A CA 1
ATOM 658 C C . GLY A 1 90 ? 7.018 -8.512 8.817 1.00 84.06 90 GLY A C 1
ATOM 659 O O . GLY A 1 90 ? 7.745 -9.490 8.646 1.00 84.06 90 GLY A O 1
ATOM 660 N N . ALA A 1 91 ? 5.955 -8.542 9.626 1.00 84.81 91 ALA A N 1
ATOM 661 C CA . ALA A 1 91 ? 5.559 -9.752 10.325 1.00 84.81 91 ALA A CA 1
ATOM 662 C C . ALA A 1 91 ? 5.230 -10.856 9.311 1.00 84.81 91 ALA A C 1
ATOM 664 O O . ALA A 1 91 ? 4.555 -10.632 8.299 1.00 84.81 91 ALA A O 1
ATOM 665 N N . ALA A 1 92 ? 5.721 -12.059 9.586 1.00 86.38 92 ALA A N 1
ATOM 666 C CA . ALA A 1 92 ? 5.470 -13.224 8.764 1.00 86.38 92 ALA A CA 1
ATOM 667 C C . ALA A 1 92 ? 5.187 -14.430 9.652 1.00 86.38 92 ALA A C 1
ATOM 669 O O . ALA A 1 92 ? 5.819 -14.615 10.692 1.00 86.38 92 ALA A O 1
ATOM 670 N N . ILE A 1 93 ? 4.236 -15.250 9.220 1.00 85.62 93 ILE A N 1
ATOM 671 C CA . ILE A 1 93 ? 3.913 -16.519 9.853 1.00 85.62 93 ILE A CA 1
ATOM 672 C C . ILE A 1 93 ? 4.078 -17.639 8.833 1.00 85.62 93 ILE A C 1
ATOM 674 O O . ILE A 1 93 ? 3.603 -17.555 7.699 1.00 85.62 93 ILE A O 1
ATOM 678 N N . THR A 1 94 ? 4.765 -18.695 9.249 1.00 86.19 94 THR A N 1
ATOM 679 C CA . THR A 1 94 ? 4.997 -19.880 8.427 1.00 86.19 94 THR A CA 1
ATOM 680 C C . THR A 1 94 ? 4.154 -21.019 8.974 1.00 86.19 94 THR A C 1
ATOM 682 O O . THR A 1 94 ? 4.366 -21.472 10.096 1.00 86.19 94 THR A O 1
ATOM 685 N N . LEU A 1 95 ? 3.182 -21.474 8.188 1.00 82.69 95 LEU A N 1
ATOM 686 C CA . LEU A 1 95 ? 2.303 -22.597 8.499 1.00 82.69 95 LEU A CA 1
ATOM 687 C C . LEU A 1 95 ? 2.636 -23.741 7.539 1.00 82.69 95 LEU A C 1
ATOM 689 O O . LEU A 1 95 ? 2.147 -23.794 6.410 1.00 82.69 95 LEU A O 1
ATOM 693 N N . GLY A 1 96 ? 3.516 -24.642 7.980 1.00 84.62 96 GLY A N 1
ATOM 694 C CA . GLY A 1 96 ? 4.011 -25.745 7.153 1.00 84.62 96 GLY A CA 1
ATOM 695 C C . GLY A 1 96 ? 4.753 -25.229 5.918 1.00 84.62 96 GLY A C 1
ATOM 696 O O . GLY A 1 96 ? 5.805 -24.608 6.042 1.00 84.62 96 GLY A O 1
ATOM 697 N N . THR A 1 97 ? 4.199 -25.476 4.730 1.00 85.25 97 THR A N 1
ATOM 698 C CA . THR A 1 97 ? 4.750 -25.033 3.437 1.00 85.25 97 THR A CA 1
ATOM 699 C C . THR A 1 97 ? 4.270 -23.652 2.987 1.00 85.25 97 THR A C 1
ATOM 701 O O . THR A 1 97 ? 4.747 -23.159 1.967 1.00 85.25 97 THR A O 1
ATOM 704 N N . ILE A 1 98 ? 3.331 -23.021 3.701 1.00 84.44 98 ILE A N 1
ATOM 705 C CA . ILE A 1 98 ? 2.766 -21.722 3.316 1.00 84.44 98 ILE A CA 1
ATOM 706 C C . ILE A 1 98 ? 3.330 -20.634 4.230 1.00 84.44 98 ILE A C 1
ATOM 708 O O . ILE A 1 98 ? 3.151 -20.672 5.448 1.00 84.44 98 ILE A O 1
ATOM 712 N N . THR A 1 99 ? 3.983 -19.637 3.638 1.00 85.94 99 THR A N 1
ATOM 713 C CA . THR A 1 99 ? 4.446 -18.430 4.327 1.00 85.94 99 THR A CA 1
ATOM 714 C C . THR A 1 99 ? 3.506 -17.271 4.016 1.00 85.94 99 THR A C 1
ATOM 716 O O . THR A 1 99 ? 3.364 -16.852 2.869 1.00 85.94 99 THR A O 1
ATOM 719 N N . LEU A 1 100 ? 2.844 -16.738 5.042 1.00 85.00 100 LEU A N 1
ATOM 720 C CA . LEU A 1 100 ? 2.101 -15.487 4.932 1.00 85.00 100 LEU A CA 1
ATOM 721 C C . LEU A 1 100 ? 2.978 -14.363 5.463 1.00 85.00 100 LEU A C 1
ATOM 723 O O . LEU A 1 100 ? 3.329 -14.367 6.640 1.00 85.00 100 LEU A O 1
ATOM 727 N N . SER A 1 101 ? 3.319 -13.401 4.611 1.00 86.69 101 SER A N 1
ATOM 728 C CA . SER A 1 101 ? 4.214 -12.301 4.965 1.00 86.69 101 SER A CA 1
ATOM 729 C C . SER A 1 101 ? 3.614 -10.929 4.664 1.00 86.69 101 SER A C 1
ATOM 731 O O . SER A 1 101 ? 2.806 -10.754 3.744 1.00 86.69 101 SER A O 1
ATOM 733 N N . GLY A 1 102 ? 4.019 -9.949 5.475 1.00 86.56 102 GLY A N 1
ATOM 734 C CA . GLY A 1 102 ? 3.755 -8.530 5.266 1.00 86.56 102 GLY A CA 1
ATOM 735 C C . GLY A 1 102 ? 2.268 -8.215 5.116 1.00 86.56 102 GLY A C 1
ATOM 736 O O . GLY A 1 102 ? 1.460 -8.497 6.002 1.00 86.56 102 GLY A O 1
ATOM 737 N N . MET A 1 103 ? 1.898 -7.635 3.971 1.00 90.75 103 MET A N 1
ATOM 738 C CA . MET A 1 103 ? 0.541 -7.137 3.712 1.00 90.75 103 MET A CA 1
ATOM 739 C C . MET A 1 103 ? -0.536 -8.226 3.787 1.00 90.75 103 MET A C 1
ATOM 741 O O . MET A 1 103 ? -1.624 -7.965 4.297 1.00 90.75 103 MET A O 1
ATOM 745 N N . ALA A 1 104 ? -0.248 -9.444 3.313 1.00 90.69 104 ALA A N 1
ATOM 746 C CA . ALA A 1 104 ? -1.228 -10.531 3.311 1.00 90.69 104 ALA A CA 1
ATOM 747 C C . ALA A 1 104 ? -1.577 -10.969 4.740 1.00 90.69 104 ALA A C 1
ATOM 749 O O . ALA A 1 104 ? -2.750 -11.118 5.085 1.00 90.69 104 ALA A O 1
ATOM 750 N N . PHE A 1 105 ? -0.557 -11.114 5.588 1.00 91.44 105 PHE A N 1
ATOM 751 C CA . PHE A 1 105 ? -0.747 -11.446 6.996 1.00 91.44 105 PHE A CA 1
ATOM 752 C C . PHE A 1 105 ? -1.475 -10.323 7.746 1.00 91.44 105 PHE A C 1
ATOM 754 O O . PHE A 1 105 ? -2.444 -10.587 8.457 1.00 91.44 105 PHE A O 1
ATOM 761 N N . ALA A 1 106 ? -1.073 -9.068 7.528 1.00 93.31 106 ALA A N 1
ATOM 762 C CA . ALA A 1 106 ? -1.698 -7.904 8.149 1.00 93.31 106 ALA A CA 1
ATOM 763 C C . ALA A 1 106 ? -3.187 -7.761 7.794 1.00 93.31 106 ALA A C 1
ATOM 765 O O . ALA A 1 106 ? -4.004 -7.489 8.673 1.00 93.31 106 ALA A O 1
ATOM 766 N N . ALA A 1 107 ? -3.559 -7.992 6.530 1.00 93.00 107 ALA A N 1
ATOM 767 C CA . ALA A 1 107 ? -4.950 -7.935 6.088 1.00 93.00 107 ALA A CA 1
ATOM 768 C C . ALA A 1 107 ? -5.809 -9.008 6.773 1.00 93.00 107 ALA A C 1
ATOM 770 O O . ALA A 1 107 ? -6.878 -8.702 7.298 1.00 93.00 107 ALA A O 1
ATOM 771 N N . ILE A 1 108 ? -5.325 -10.252 6.824 1.00 92.94 108 ILE A N 1
ATOM 772 C CA . ILE A 1 108 ? -6.040 -11.355 7.480 1.00 92.94 108 ILE A CA 1
ATOM 773 C C . ILE A 1 108 ? -6.180 -11.088 8.978 1.00 92.94 108 ILE A C 1
ATOM 775 O O . ILE A 1 108 ? -7.278 -11.212 9.518 1.00 92.94 108 ILE A O 1
ATOM 779 N N . ALA A 1 109 ? -5.104 -10.667 9.642 1.00 92.12 109 ALA A N 1
ATOM 780 C CA . ALA A 1 109 ? -5.142 -10.301 11.053 1.00 92.12 109 ALA A CA 1
ATOM 781 C C . ALA A 1 109 ? -6.139 -9.161 11.317 1.00 92.12 109 ALA A C 1
ATOM 783 O O . ALA A 1 109 ? -6.919 -9.241 12.262 1.00 92.12 109 ALA A O 1
ATOM 784 N N . GLY A 1 110 ? -6.177 -8.143 10.453 1.00 93.50 110 GLY A N 1
ATOM 785 C CA . GLY A 1 110 ? -7.143 -7.048 10.523 1.00 93.50 110 GLY A CA 1
ATOM 786 C C . GLY A 1 110 ? -8.595 -7.510 10.396 1.00 93.50 110 GLY A C 1
ATOM 787 O O . GLY A 1 110 ? -9.440 -7.101 11.191 1.00 93.50 110 GLY A O 1
ATOM 788 N N . ILE A 1 111 ? -8.881 -8.405 9.445 1.00 93.81 111 ILE A N 1
ATOM 789 C CA . ILE A 1 111 ? -10.214 -9.002 9.262 1.00 93.81 111 ILE A CA 1
ATOM 790 C C . ILE A 1 111 ? -10.613 -9.802 10.507 1.00 93.81 111 ILE A C 1
ATOM 792 O O . ILE A 1 111 ? -11.709 -9.615 11.036 1.00 93.81 111 ILE A O 1
ATOM 796 N N . ILE A 1 112 ? -9.719 -10.654 11.014 1.00 93.69 112 ILE A N 1
ATOM 797 C CA . ILE A 1 112 ? -9.957 -11.441 12.231 1.00 93.69 112 ILE A CA 1
ATOM 798 C C . ILE A 1 112 ? -10.239 -10.512 13.412 1.00 93.69 112 ILE A C 1
ATOM 800 O O . ILE A 1 112 ? -11.224 -10.701 14.121 1.00 93.69 112 ILE A O 1
ATOM 804 N N . LEU A 1 113 ? -9.419 -9.480 13.604 1.00 92.50 113 LEU A N 1
ATOM 805 C CA . LEU A 1 113 ? -9.548 -8.546 14.715 1.00 92.50 113 LEU A CA 1
ATOM 806 C C . LEU A 1 113 ? -10.846 -7.730 14.623 1.00 92.50 113 LEU A C 1
ATOM 808 O O . LEU A 1 113 ? -11.513 -7.520 15.636 1.00 92.50 113 LEU A O 1
ATOM 812 N N . HIS A 1 114 ? -11.269 -7.358 13.412 1.00 91.81 114 HIS A N 1
ATOM 813 C CA . HIS A 1 114 ? -12.578 -6.752 13.174 1.00 91.81 114 HIS A CA 1
ATOM 814 C C . HIS A 1 114 ? -13.729 -7.676 13.608 1.00 91.81 114 HIS A C 1
ATOM 816 O O . HIS A 1 114 ? -14.706 -7.204 14.201 1.00 91.81 114 HIS A O 1
ATOM 822 N N . PHE A 1 115 ? -13.627 -8.985 13.352 1.00 90.88 115 PHE A N 1
ATOM 823 C CA . PHE A 1 115 ? -14.633 -9.948 13.796 1.00 90.88 115 PHE A CA 1
ATOM 824 C C . PHE A 1 115 ? -14.579 -10.220 15.309 1.00 90.88 115 PHE A C 1
ATOM 826 O O . PHE A 1 115 ? -15.627 -10.323 15.944 1.00 90.88 115 PHE A O 1
ATOM 833 N N . VAL A 1 116 ? -13.397 -10.320 15.906 1.00 92.25 116 VAL A N 1
ATOM 834 C CA . VAL A 1 116 ? -13.250 -10.669 17.328 1.00 92.25 116 VAL A CA 1
ATOM 835 C C . VAL A 1 116 ? -13.621 -9.504 18.250 1.00 92.25 116 VAL A C 1
ATOM 837 O O . VAL A 1 116 ? -14.208 -9.733 19.306 1.00 92.25 116 VAL A O 1
ATOM 840 N N . LEU A 1 117 ? -13.316 -8.258 17.871 1.00 88.31 117 LEU A N 1
ATOM 841 C CA . LEU A 1 117 ? -13.561 -7.105 18.740 1.00 88.31 117 LEU A CA 1
ATOM 842 C C . LEU A 1 117 ? -15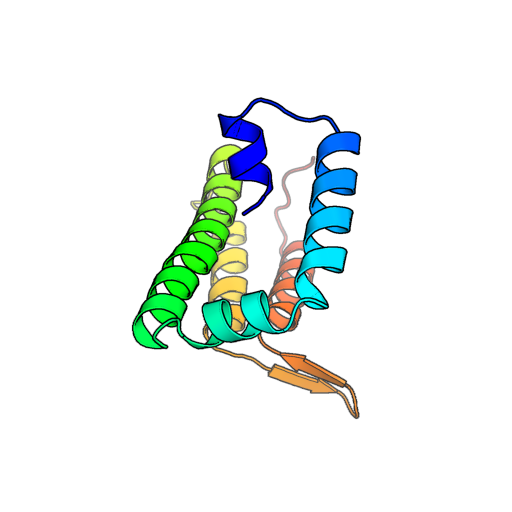.062 -6.758 18.857 1.00 88.31 117 LEU A C 1
ATOM 844 O O . LEU A 1 117 ? -15.711 -6.505 17.830 1.00 88.31 117 LEU A O 1
ATOM 848 N N . PRO A 1 118 ? -15.607 -6.672 20.091 1.00 78.44 118 PRO A N 1
ATOM 849 C CA . PRO A 1 118 ? -16.991 -6.276 20.350 1.00 78.44 118 PRO A CA 1
ATOM 850 C C . PRO A 1 118 ? -17.209 -4.771 20.116 1.00 78.44 118 PRO A C 1
ATOM 852 O O . PRO A 1 118 ? -16.257 -3.996 20.081 1.00 78.44 118 PRO A O 1
ATOM 855 N N . GLY A 1 119 ? -18.472 -4.352 19.965 1.00 73.00 119 GLY A N 1
ATOM 856 C CA . GLY A 1 119 ? -18.830 -2.952 19.686 1.00 73.00 119 GLY A CA 1
ATOM 857 C C . GLY A 1 119 ? -18.877 -2.607 18.194 1.00 73.00 119 GLY A C 1
ATOM 858 O O . GLY A 1 119 ? -18.426 -1.541 17.794 1.00 73.00 119 GLY A O 1
ATOM 859 N N . ARG A 1 120 ? -19.379 -3.522 17.352 1.00 68.81 120 ARG A N 1
ATOM 860 C CA . ARG A 1 120 ? -19.627 -3.225 15.934 1.00 68.81 120 ARG A CA 1
ATOM 861 C C . ARG A 1 120 ? -20.823 -2.280 15.811 1.00 68.81 120 ARG A C 1
ATOM 863 O O . ARG A 1 120 ? -21.893 -2.597 16.333 1.00 68.81 120 ARG A O 1
ATOM 870 N N . GLU A 1 121 ? -20.659 -1.171 15.098 1.00 60.59 121 GLU A N 1
ATOM 871 C CA . GLU A 1 121 ? -21.804 -0.416 14.587 1.00 60.59 121 GLU A CA 1
ATOM 872 C C . GLU A 1 121 ? -22.617 -1.339 13.671 1.00 60.59 121 GLU A C 1
ATOM 874 O O . GLU A 1 121 ? -22.062 -2.073 12.848 1.00 60.59 121 GLU A O 1
ATOM 879 N N . LYS A 1 122 ? -23.936 -1.385 13.888 1.00 52.97 122 LYS A N 1
ATOM 880 C CA . LYS A 1 122 ? -24.839 -2.121 13.002 1.00 52.97 122 LYS A CA 1
ATOM 881 C C . LYS A 1 122 ? -24.879 -1.359 11.679 1.00 52.97 122 LYS A C 1
ATOM 883 O O . LYS A 1 122 ? -25.259 -0.193 11.683 1.00 52.97 122 LYS A O 1
ATOM 888 N N . ILE A 1 123 ? -24.436 -2.031 10.617 1.00 49.72 123 ILE A N 1
ATOM 889 C CA . ILE A 1 123 ? -24.541 -1.586 9.220 1.00 49.72 123 ILE A CA 1
ATOM 890 C C . ILE A 1 123 ? -26.011 -1.330 8.885 1.00 49.72 123 ILE A C 1
ATOM 892 O O . ILE A 1 123 ? -26.841 -2.179 9.295 1.00 49.72 123 ILE A O 1
#

Secondary structure (DSSP, 8-state):
-HHHHHHHH----HHHHHHHHHHHHHHHT-HHHHHHHHTS-HHHHHHHHHHHHHHHHHHHHHHHHHTT--SSSHHHHHHHHHHHHHHHTT-EEEETTEEEETHHHHHHHHHHHHHHSS-PPP-